Protein AF-A0A924NL62-F1 (afdb_monomer_lite)

pLDDT: mean 79.55, std 14.17, range [36.19, 94.94]

Secondary structure (DSSP, 8-s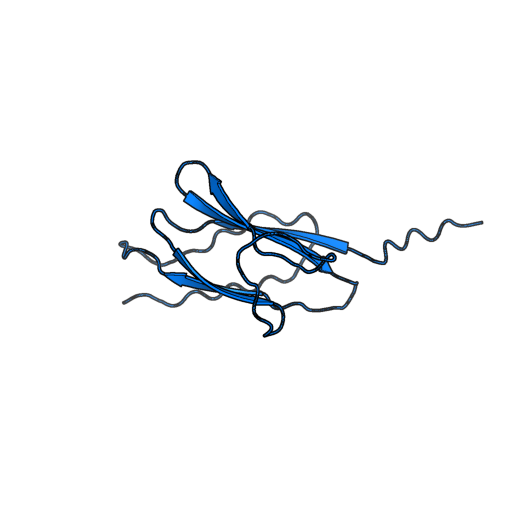tate):
---------EEEEEEEEPPTT-EEEEEEETTEE--BS---TT---EEEEEETTEEEEEEEEEE-TT----EEEEEE----SS------PPPSS------------

Structure (mmCIF, N/CA/C/O backbone):
data_AF-A0A924NL62-F1
#
_entry.id   AF-A0A924NL62-F1
#
loop_
_atom_site.group_PDB
_atom_site.id
_atom_site.type_symbol
_atom_site.label_atom_id
_atom_site.label_alt_id
_atom_site.label_comp_id
_atom_site.label_asym_id
_atom_site.label_entity_id
_atom_site.label_seq_id
_atom_site.pdbx_PDB_ins_code
_atom_site.Cartn_x
_atom_site.Cartn_y
_atom_site.Cartn_z
_atom_site.occupancy
_atom_site.B_iso_or_equiv
_atom_site.auth_seq_id
_atom_site.auth_comp_id
_atom_site.auth_asym_id
_atom_site.auth_atom_id
_atom_site.pdbx_PDB_model_num
ATOM 1 N N . ALA A 1 1 ? 27.761 9.477 -31.867 1.00 36.19 1 ALA A N 1
ATOM 2 C CA . ALA A 1 1 ? 27.544 8.491 -30.792 1.00 36.19 1 ALA A CA 1
ATOM 3 C C . ALA A 1 1 ? 26.192 8.792 -30.161 1.00 36.19 1 ALA A C 1
ATOM 5 O O . ALA A 1 1 ? 26.049 9.844 -29.555 1.00 36.19 1 ALA A O 1
ATOM 6 N N . GLY A 1 2 ? 25.178 7.964 -30.424 1.00 38.62 2 GLY A N 1
ATOM 7 C CA . GLY A 1 2 ? 23.854 8.131 -29.823 1.00 38.62 2 GLY A CA 1
ATOM 8 C C . GLY A 1 2 ? 23.904 7.676 -28.371 1.00 38.62 2 GLY A C 1
ATOM 9 O O . GLY A 1 2 ? 24.355 6.565 -28.098 1.00 38.62 2 GLY A O 1
ATOM 10 N N . ALA A 1 3 ? 23.502 8.538 -27.443 1.00 44.72 3 ALA A N 1
ATOM 11 C CA . ALA A 1 3 ? 23.292 8.129 -26.066 1.00 44.72 3 ALA A CA 1
ATOM 12 C C . ALA A 1 3 ? 22.119 7.139 -26.047 1.00 44.72 3 ALA A C 1
ATOM 14 O O . ALA A 1 3 ? 20.993 7.502 -26.385 1.00 44.72 3 ALA A O 1
ATOM 15 N N . ASN A 1 4 ? 22.386 5.880 -25.697 1.00 45.66 4 ASN A N 1
ATOM 16 C CA . ASN A 1 4 ? 21.329 4.936 -25.358 1.00 45.66 4 ASN A CA 1
ATOM 17 C C . ASN A 1 4 ? 20.637 5.460 -24.095 1.00 45.66 4 ASN A C 1
ATOM 19 O O . ASN A 1 4 ? 21.142 5.281 -22.990 1.00 45.66 4 ASN A O 1
ATOM 23 N N . ASN A 1 5 ? 19.485 6.106 -24.270 1.00 48.88 5 ASN A N 1
ATOM 24 C CA . ASN A 1 5 ? 18.593 6.576 -23.205 1.00 48.88 5 ASN A CA 1
ATOM 25 C C . ASN A 1 5 ? 17.832 5.426 -22.511 1.00 48.88 5 ASN A C 1
ATOM 27 O O . ASN A 1 5 ? 16.764 5.641 -21.941 1.00 48.88 5 ASN A O 1
ATOM 31 N N . ASP A 1 6 ? 18.362 4.202 -22.551 1.00 48.19 6 ASP A N 1
ATOM 32 C CA . ASP A 1 6 ? 17.765 3.049 -21.885 1.00 48.19 6 ASP A CA 1
ATOM 33 C C . ASP A 1 6 ? 17.965 3.185 -20.375 1.00 48.19 6 ASP A C 1
ATOM 35 O O . ASP A 1 6 ? 18.945 2.710 -19.794 1.00 48.19 6 ASP A O 1
ATOM 39 N N . SER A 1 7 ? 17.006 3.828 -19.710 1.00 51.69 7 SER A N 1
ATOM 40 C CA . SER A 1 7 ? 16.806 3.629 -18.281 1.00 51.69 7 SER A CA 1
ATOM 41 C C . SER A 1 7 ? 16.349 2.181 -18.084 1.00 51.69 7 SER A C 1
ATOM 43 O O . SER A 1 7 ? 15.165 1.861 -18.159 1.00 51.69 7 SER A O 1
ATOM 45 N N . ARG A 1 8 ? 17.310 1.268 -17.894 1.00 54.78 8 ARG A N 1
ATOM 46 C CA . ARG A 1 8 ? 17.054 -0.173 -17.692 1.00 54.78 8 ARG A CA 1
ATOM 47 C C . ARG A 1 8 ? 16.412 -0.488 -16.336 1.00 54.78 8 ARG A C 1
ATOM 49 O O . ARG A 1 8 ? 16.117 -1.643 -16.049 1.00 54.78 8 ARG A O 1
ATOM 56 N N . THR A 1 9 ? 16.195 0.529 -15.509 1.00 58.38 9 THR A N 1
ATOM 57 C CA . THR A 1 9 ? 15.642 0.425 -14.161 1.00 58.38 9 THR A CA 1
ATOM 58 C C . THR A 1 9 ? 14.560 1.488 -13.999 1.00 58.38 9 THR A C 1
ATOM 60 O O . THR A 1 9 ? 14.876 2.664 -13.814 1.00 58.38 9 THR A O 1
ATOM 63 N N . ASN A 1 10 ? 13.280 1.108 -14.066 1.00 72.88 10 ASN A N 1
ATOM 64 C CA . ASN A 1 10 ? 12.231 1.994 -13.569 1.00 72.88 10 ASN A CA 1
ATOM 65 C C . ASN A 1 10 ? 12.169 1.821 -12.054 1.00 72.88 10 ASN A C 1
ATOM 67 O O . ASN A 1 10 ? 12.193 0.699 -11.564 1.00 72.88 10 ASN A O 1
ATOM 71 N N . ARG A 1 11 ? 12.088 2.916 -11.304 1.00 80.62 11 ARG A N 1
ATOM 72 C CA . ARG A 1 11 ? 11.859 2.858 -9.860 1.00 80.62 11 ARG A CA 1
ATOM 73 C C . ARG A 1 11 ? 10.420 3.244 -9.583 1.00 80.62 11 ARG A C 1
ATOM 75 O O . ARG A 1 11 ? 9.960 4.273 -10.075 1.00 80.62 11 ARG A O 1
ATOM 82 N N . VAL A 1 12 ? 9.719 2.421 -8.815 1.00 82.94 12 VAL A N 1
ATOM 83 C CA . VAL A 1 12 ? 8.344 2.681 -8.392 1.00 82.94 12 VAL A CA 1
ATOM 84 C C . VAL A 1 12 ? 8.365 3.060 -6.921 1.00 82.94 12 VAL A C 1
ATOM 86 O O . VAL A 1 12 ? 8.929 2.344 -6.092 1.00 82.94 12 VAL A O 1
ATO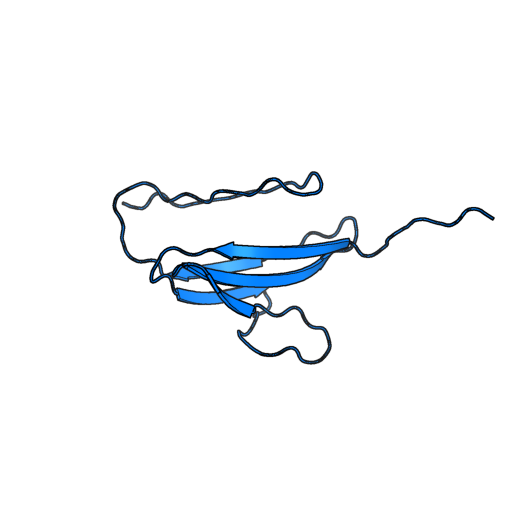M 89 N N . LEU A 1 13 ? 7.761 4.204 -6.616 1.00 86.25 13 LEU A N 1
ATOM 90 C CA . LEU A 1 13 ? 7.331 4.551 -5.271 1.00 86.25 13 LEU A CA 1
ATOM 91 C C . LEU A 1 13 ? 5.832 4.282 -5.199 1.00 86.25 13 LEU A C 1
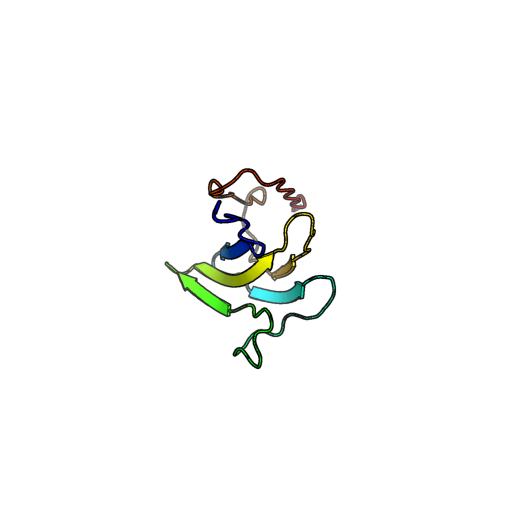ATOM 93 O O . LEU A 1 13 ? 5.080 4.775 -6.037 1.00 86.25 13 LEU A O 1
ATOM 97 N N . MET A 1 14 ? 5.422 3.512 -4.202 1.00 87.81 14 MET A N 1
ATOM 98 C CA . MET A 1 14 ? 4.024 3.281 -3.891 1.00 87.81 14 MET A CA 1
ATOM 99 C C . MET A 1 14 ? 3.776 3.629 -2.432 1.00 87.81 14 MET A C 1
ATOM 101 O O . MET A 1 14 ? 4.531 3.205 -1.558 1.00 87.81 14 MET A O 1
ATOM 105 N N . THR A 1 15 ? 2.691 4.354 -2.200 1.00 91.44 15 THR A N 1
ATOM 106 C CA . THR A 1 15 ? 2.186 4.696 -0.874 1.00 91.44 15 THR A CA 1
ATOM 107 C C . THR A 1 15 ? 0.762 4.181 -0.784 1.00 91.44 15 THR A C 1
ATOM 109 O O . THR A 1 15 ? -0.080 4.530 -1.612 1.00 91.44 15 THR A O 1
ATOM 112 N N . VAL A 1 16 ? 0.493 3.332 0.204 1.00 90.88 16 VAL A N 1
ATOM 113 C CA . VAL A 1 16 ? -0.854 2.825 0.483 1.00 90.88 16 VAL A CA 1
ATOM 114 C C . VAL A 1 16 ? -1.359 3.494 1.749 1.00 90.88 16 VAL A C 1
ATOM 116 O O . VAL A 1 16 ? -0.735 3.351 2.796 1.00 90.88 16 VAL A O 1
ATOM 119 N N . TYR A 1 17 ? -2.480 4.206 1.655 1.00 93.19 17 TYR A N 1
ATOM 120 C CA . TYR A 1 17 ? -3.169 4.788 2.807 1.00 93.19 17 TYR A CA 1
ATOM 121 C C . TYR A 1 17 ? -4.237 3.821 3.311 1.00 93.19 17 TYR A C 1
ATOM 123 O O . TYR A 1 17 ? -5.058 3.345 2.527 1.00 93.19 17 TYR A O 1
ATOM 131 N N . GLY A 1 18 ? -4.237 3.555 4.615 1.00 91.69 18 GLY A N 1
ATOM 132 C CA . GLY A 1 18 ? -5.313 2.836 5.293 1.00 91.69 18 GLY A CA 1
ATOM 133 C C . GLY A 1 18 ? -6.356 3.782 5.884 1.00 91.69 18 GLY A C 1
ATOM 134 O O . GLY A 1 18 ? -6.135 4.990 6.027 1.00 91.69 18 GLY A O 1
ATOM 135 N N . THR A 1 19 ? -7.501 3.228 6.276 1.00 91.88 19 THR A N 1
ATOM 136 C CA . THR A 1 19 ? -8.497 3.966 7.069 1.00 91.88 19 THR A CA 1
ATOM 137 C C . THR A 1 19 ? -7.979 4.297 8.479 1.00 91.88 19 THR A C 1
ATOM 139 O O . THR A 1 19 ? -7.008 3.719 8.974 1.00 91.88 19 THR A O 1
ATOM 142 N N . ARG A 1 20 ? -8.611 5.260 9.170 1.00 91.81 20 ARG A N 1
ATOM 143 C CA . ARG A 1 20 ? -8.239 5.586 10.561 1.00 91.81 20 ARG A CA 1
ATOM 144 C C . ARG A 1 20 ? -8.416 4.356 11.447 1.00 91.81 20 ARG A C 1
ATOM 146 O O . ARG A 1 20 ? -9.520 3.838 11.537 1.00 91.81 20 ARG A O 1
ATOM 153 N N . GLY A 1 21 ? -7.350 3.952 12.134 1.00 90.81 21 GLY A N 1
ATOM 154 C CA . GLY A 1 21 ? -7.340 2.754 12.977 1.00 90.81 21 GLY A CA 1
ATOM 155 C C . GLY A 1 21 ? -6.998 1.462 12.232 1.00 90.81 21 GLY A C 1
ATOM 156 O O . GLY A 1 21 ? -6.968 0.415 12.872 1.00 90.81 21 GLY A O 1
ATOM 157 N N . ALA A 1 22 ? -6.717 1.522 10.925 1.00 91.88 22 ALA A N 1
ATOM 158 C CA . ALA A 1 22 ? -6.228 0.369 10.188 1.00 91.88 22 ALA A CA 1
ATOM 159 C C . ALA A 1 22 ? -4.845 -0.075 10.691 1.00 91.88 22 ALA A C 1
ATOM 161 O O . ALA A 1 22 ? -3.971 0.746 10.981 1.00 91.88 22 ALA A O 1
ATOM 162 N N . GLY A 1 23 ? -4.647 -1.387 10.760 1.00 91.50 23 GLY A N 1
ATOM 163 C CA . GLY A 1 23 ? -3.377 -2.032 11.071 1.00 91.50 23 GLY A CA 1
ATOM 164 C C . GLY A 1 23 ? -2.913 -2.919 9.922 1.00 91.50 23 GLY A C 1
ATOM 165 O O . GLY A 1 23 ? -3.726 -3.452 9.172 1.00 91.50 23 GLY A O 1
ATOM 166 N N . LEU A 1 24 ? -1.598 -3.097 9.799 1.00 90.69 24 LEU A N 1
ATOM 167 C CA . LEU A 1 24 ? -0.997 -4.066 8.883 1.00 90.69 24 LEU A CA 1
ATOM 168 C C . LEU A 1 24 ? -0.689 -5.353 9.647 1.00 90.69 24 LEU A C 1
ATOM 170 O O . LEU A 1 24 ? 0.125 -5.330 10.569 1.00 90.69 24 LEU A O 1
ATOM 174 N N . GLU A 1 25 ? -1.298 -6.466 9.244 1.00 91.00 25 GLU A N 1
ATOM 175 C CA . GLU A 1 25 ? -0.998 -7.786 9.811 1.00 91.00 25 GLU A CA 1
ATOM 176 C C . GLU A 1 25 ? 0.235 -8.408 9.162 1.00 91.00 25 GLU A C 1
ATOM 178 O O . GLU A 1 25 ? 1.104 -8.955 9.839 1.00 91.00 25 GLU A O 1
ATOM 183 N N . SER A 1 26 ? 0.312 -8.346 7.832 1.00 90.12 26 SER A N 1
ATOM 184 C CA . SER A 1 26 ? 1.426 -8.906 7.072 1.00 90.12 26 SER A CA 1
ATOM 185 C C . SER A 1 26 ? 1.559 -8.261 5.699 1.00 90.12 26 SER A C 1
ATOM 187 O O . SER A 1 26 ? 0.605 -7.714 5.144 1.00 90.12 26 SER A O 1
ATOM 189 N N . ALA A 1 27 ? 2.764 -8.348 5.145 1.00 90.69 27 ALA A N 1
ATOM 190 C CA . ALA A 1 27 ? 3.073 -7.901 3.800 1.00 90.69 27 ALA A CA 1
ATOM 191 C C . ALA A 1 27 ? 3.995 -8.907 3.111 1.00 90.69 27 ALA A C 1
ATOM 193 O O . ALA A 1 27 ? 4.917 -9.438 3.738 1.00 90.69 27 ALA A O 1
ATOM 194 N N . THR A 1 28 ? 3.783 -9.135 1.816 1.00 91.19 28 THR A N 1
ATOM 195 C CA . THR A 1 28 ? 4.682 -9.947 0.988 1.00 91.19 28 THR A CA 1
ATOM 196 C C . THR A 1 28 ? 4.937 -9.297 -0.359 1.00 91.19 28 THR A C 1
ATOM 198 O O . THR A 1 28 ? 4.003 -8.781 -0.969 1.00 91.19 28 THR A O 1
ATOM 201 N N . LEU A 1 29 ? 6.166 -9.401 -0.854 1.00 90.00 29 LEU A N 1
ATOM 202 C CA . LEU A 1 2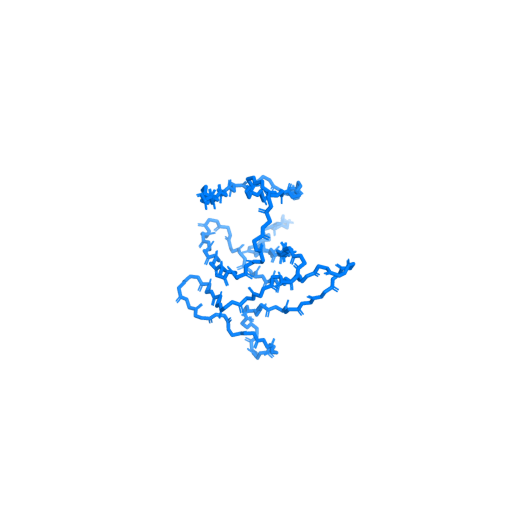9 ? 6.549 -9.049 -2.216 1.00 90.00 29 LEU A CA 1
ATOM 203 C C . LEU A 1 29 ? 6.994 -10.315 -2.939 1.00 90.00 29 LEU A C 1
ATOM 205 O O . LEU A 1 29 ? 7.937 -10.974 -2.507 1.00 90.00 29 LEU A O 1
ATOM 209 N N . ASP A 1 30 ? 6.282 -10.670 -4.005 1.00 90.62 30 ASP A N 1
ATOM 210 C CA . ASP A 1 30 ? 6.487 -11.908 -4.771 1.00 90.62 30 ASP A CA 1
ATOM 211 C C . ASP A 1 30 ? 6.492 -13.157 -3.869 1.00 90.62 30 ASP A C 1
ATOM 213 O O . ASP A 1 30 ? 7.328 -14.054 -3.985 1.00 90.62 30 ASP A O 1
ATOM 217 N N . GLY A 1 31 ? 5.578 -13.176 -2.894 1.00 90.69 31 GLY A N 1
ATOM 218 C CA . GLY A 1 31 ? 5.448 -14.247 -1.904 1.00 90.69 31 GLY A CA 1
ATOM 219 C C . GLY A 1 31 ? 6.512 -14.249 -0.801 1.00 90.69 31 GLY A C 1
ATOM 220 O O . GLY A 1 31 ? 6.402 -15.044 0.129 1.00 90.69 31 GLY A O 1
ATOM 221 N N . GLN A 1 32 ? 7.514 -13.365 -0.851 1.00 90.06 32 GLN A N 1
ATOM 222 C CA . GLN A 1 32 ? 8.502 -13.223 0.219 1.00 90.06 32 GLN A CA 1
ATOM 223 C C . GLN A 1 32 ? 8.021 -12.222 1.270 1.00 90.06 32 GLN A C 1
ATOM 225 O O . GLN A 1 32 ? 7.593 -11.127 0.898 1.00 90.06 32 GLN A O 1
ATOM 230 N N . PRO A 1 33 ? 8.100 -12.545 2.574 1.00 88.19 33 PRO A N 1
ATOM 231 C CA . PRO A 1 33 ? 7.739 -11.608 3.628 1.00 88.19 33 PRO A CA 1
ATOM 232 C C . PRO A 1 33 ? 8.496 -10.285 3.498 1.00 88.19 33 PRO A C 1
ATOM 234 O O . PRO A 1 33 ? 9.721 -10.265 3.379 1.00 88.19 33 PRO A O 1
ATOM 237 N N . LEU A 1 34 ? 7.758 -9.179 3.566 1.00 86.44 34 LEU A N 1
ATOM 238 C CA . LEU A 1 34 ? 8.307 -7.841 3.737 1.00 86.44 34 LEU A CA 1
ATOM 239 C C . LEU A 1 34 ? 8.210 -7.476 5.220 1.00 86.44 34 LEU A C 1
ATOM 241 O O . LEU A 1 34 ? 7.159 -7.001 5.659 1.00 86.44 34 LEU A O 1
ATOM 245 N N . PRO A 1 35 ? 9.264 -7.710 6.021 1.00 70.31 35 PRO A N 1
ATOM 246 C CA . PRO A 1 35 ? 9.229 -7.322 7.417 1.00 70.31 35 PRO A CA 1
ATOM 247 C C . PRO A 1 35 ? 9.107 -5.791 7.528 1.00 70.31 35 PRO A C 1
ATOM 249 O O . PRO A 1 35 ? 9.810 -5.067 6.814 1.00 70.31 35 PRO A O 1
ATOM 252 N N . PRO A 1 36 ? 8.254 -5.274 8.428 1.00 64.38 36 PRO A N 1
ATOM 253 C CA . PRO A 1 36 ? 8.254 -3.854 8.755 1.00 64.38 36 PRO A CA 1
ATOM 254 C C . PRO A 1 36 ? 9.596 -3.499 9.413 1.00 64.38 36 PRO A C 1
ATOM 256 O O . PRO A 1 36 ? 10.020 -4.177 10.349 1.00 64.38 36 PRO A O 1
ATOM 259 N N . GLY A 1 37 ? 10.303 -2.462 8.947 1.00 63.50 37 GLY A N 1
ATOM 260 C CA . GLY A 1 37 ? 11.570 -2.084 9.589 1.00 63.50 37 GLY A CA 1
ATOM 261 C C . GLY A 1 37 ? 12.573 -1.304 8.742 1.00 63.50 37 GLY A C 1
ATOM 262 O O . GLY A 1 37 ? 12.207 -0.604 7.810 1.00 63.50 37 GLY A O 1
ATOM 263 N N . VAL A 1 38 ? 13.853 -1.370 9.130 1.00 50.66 38 VAL A N 1
ATOM 264 C CA . VAL A 1 38 ? 14.972 -0.591 8.562 1.00 50.66 38 VAL A CA 1
ATOM 265 C C . VAL A 1 38 ? 15.688 -1.374 7.459 1.00 50.66 38 VAL A C 1
ATOM 267 O O . VAL A 1 38 ? 15.988 -2.557 7.611 1.00 50.66 38 VAL A O 1
ATOM 270 N N . VAL A 1 39 ? 16.023 -0.677 6.370 1.00 53.06 39 VAL A N 1
ATOM 271 C CA . VAL A 1 39 ? 16.781 -1.184 5.216 1.00 53.06 39 VAL A CA 1
ATOM 272 C C . VAL A 1 39 ? 18.116 -1.802 5.644 1.00 53.06 39 VAL A C 1
ATOM 274 O O . VAL A 1 39 ? 18.972 -1.123 6.210 1.00 53.06 39 VAL A O 1
ATOM 277 N N . ARG A 1 40 ? 18.346 -3.068 5.280 1.00 51.09 40 ARG A N 1
ATOM 278 C CA . ARG A 1 40 ? 19.695 -3.644 5.168 1.00 51.09 40 ARG A CA 1
ATOM 279 C C . ARG A 1 40 ? 19.920 -4.108 3.732 1.00 51.09 40 ARG A C 1
ATOM 281 O O . ARG A 1 40 ? 19.155 -4.906 3.208 1.00 51.09 40 ARG A O 1
ATOM 288 N N . GLY A 1 41 ? 20.977 -3.602 3.097 1.00 54.59 41 GLY A N 1
ATOM 289 C CA . GLY A 1 41 ? 21.488 -4.153 1.835 1.00 54.59 41 GLY A CA 1
ATOM 290 C C . GLY A 1 41 ? 20.631 -3.923 0.583 1.00 54.59 41 GLY A C 1
ATOM 291 O O . GLY A 1 41 ? 20.685 -4.746 -0.321 1.00 54.59 41 GLY A O 1
ATOM 292 N N . GLY A 1 42 ? 19.845 -2.841 0.510 1.00 59.75 42 GLY A N 1
ATOM 293 C CA . GLY A 1 42 ? 19.104 -2.479 -0.711 1.00 59.75 42 GLY A CA 1
ATOM 294 C C . GLY A 1 42 ? 17.860 -3.327 -1.003 1.00 59.75 42 GLY A C 1
ATOM 295 O O . GLY A 1 42 ? 17.276 -3.191 -2.073 1.00 59.75 4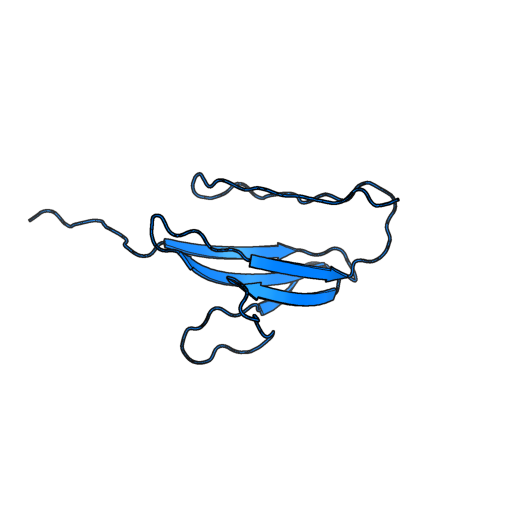2 GLY A O 1
ATOM 296 N N . GLN A 1 43 ? 17.439 -4.178 -0.065 1.00 67.25 43 GLN A N 1
ATOM 297 C CA . GLN A 1 43 ? 16.188 -4.923 -0.184 1.00 67.25 43 GLN A CA 1
ATOM 298 C C . GLN A 1 43 ? 14.973 -3.979 -0.112 1.00 67.25 43 GLN A C 1
ATOM 300 O O . GLN A 1 43 ? 15.032 -2.980 0.616 1.00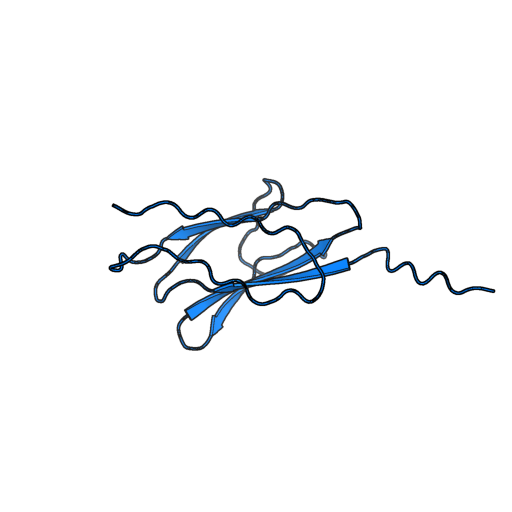 67.25 43 GLN A O 1
ATOM 305 N N . PRO A 1 44 ? 13.874 -4.274 -0.833 1.00 71.19 44 PRO A N 1
ATOM 306 C CA . PRO A 1 44 ? 12.617 -3.552 -0.681 1.00 71.19 44 PRO A CA 1
ATOM 307 C C . PRO A 1 44 ? 12.132 -3.648 0.764 1.00 71.19 44 PRO A C 1
ATOM 309 O O . PRO A 1 44 ? 12.145 -4.718 1.369 1.00 71.19 44 PRO A O 1
ATOM 312 N N . VAL A 1 45 ? 11.711 -2.518 1.321 1.00 79.62 45 VAL A N 1
ATOM 313 C CA . VAL A 1 45 ? 11.224 -2.427 2.696 1.00 79.62 45 VAL A CA 1
ATOM 314 C C . VAL A 1 45 ? 9.933 -1.639 2.703 1.00 79.62 45 VAL A C 1
ATOM 316 O O . VAL A 1 45 ? 9.847 -0.581 2.076 1.00 79.62 45 VAL A O 1
ATOM 319 N N . LEU A 1 46 ? 8.957 -2.154 3.443 1.00 86.44 46 LEU A N 1
ATOM 320 C CA . LEU A 1 46 ? 7.707 -1.468 3.698 1.00 86.44 46 LEU A CA 1
ATOM 321 C C . LEU A 1 46 ? 7.873 -0.572 4.930 1.00 86.44 46 LEU A C 1
ATOM 323 O O . LEU A 1 46 ? 8.122 -1.053 6.039 1.00 86.44 46 LEU A O 1
ATOM 327 N N . ARG A 1 47 ? 7.782 0.740 4.726 1.00 89.50 47 ARG A N 1
ATOM 328 C CA . ARG A 1 47 ? 7.986 1.748 5.768 1.00 89.50 47 ARG A CA 1
ATOM 329 C C . ARG A 1 47 ? 6.628 2.233 6.275 1.00 89.50 47 ARG A C 1
ATOM 331 O O . ARG A 1 47 ? 5.907 2.857 5.501 1.00 89.50 47 ARG A O 1
ATOM 338 N N . PRO A 1 48 ? 6.256 1.951 7.534 1.00 90.75 48 PRO A N 1
ATOM 339 C CA . PRO A 1 48 ? 5.026 2.480 8.103 1.00 90.75 48 PRO A CA 1
ATOM 340 C C . PRO A 1 48 ? 5.168 3.978 8.400 1.00 90.75 48 PRO A C 1
ATOM 342 O O . PRO A 1 48 ? 6.242 4.452 8.776 1.00 90.75 48 PRO A O 1
ATOM 345 N N . GLY A 1 49 ? 4.065 4.705 8.277 1.00 91.44 49 GLY A N 1
ATOM 346 C CA . GLY A 1 49 ? 3.976 6.128 8.568 1.00 91.44 49 GLY A CA 1
ATOM 347 C C . GLY A 1 49 ? 2.564 6.549 8.959 1.00 91.44 49 GLY A C 1
ATOM 348 O O . GLY A 1 49 ? 1.650 5.734 9.098 1.00 91.44 49 GLY A O 1
ATOM 349 N N . THR A 1 50 ? 2.380 7.848 9.162 1.00 94.94 50 THR A N 1
ATOM 350 C CA . THR A 1 50 ? 1.068 8.441 9.426 1.00 94.94 50 THR A CA 1
ATOM 351 C C . THR A 1 50 ? 1.010 9.829 8.814 1.00 94.94 50 THR A C 1
ATOM 353 O O . THR A 1 50 ? 1.930 10.623 8.998 1.00 94.94 50 THR A O 1
ATOM 356 N N . GLU A 1 51 ? -0.091 10.143 8.140 1.00 94.44 51 GLU A N 1
ATOM 357 C CA . GLU A 1 51 ? -0.344 11.457 7.553 1.00 94.44 51 GLU A CA 1
ATOM 358 C C . GLU A 1 51 ? -1.797 11.863 7.805 1.00 94.44 51 GLU A C 1
ATOM 360 O O . GLU A 1 51 ? -2.716 11.081 7.579 1.00 94.44 51 GLU A O 1
ATOM 365 N N . ALA A 1 52 ? -2.018 13.068 8.339 1.00 94.44 52 ALA A N 1
ATOM 366 C CA . ALA A 1 52 ? -3.353 13.575 8.697 1.00 94.44 52 ALA A CA 1
ATOM 367 C C . ALA A 1 52 ? -4.215 12.594 9.541 1.00 94.44 52 ALA A C 1
ATOM 369 O O . ALA A 1 52 ? -5.451 12.602 9.488 1.00 94.44 52 ALA A O 1
ATOM 370 N N . GLY A 1 53 ? -3.559 11.743 10.341 1.00 92.25 53 GLY A N 1
ATOM 371 C CA . GLY A 1 53 ? -4.193 10.719 11.177 1.00 92.25 53 GLY A CA 1
ATOM 372 C C . GLY A 1 53 ? -4.574 9.424 10.450 1.00 92.25 53 GLY A C 1
ATOM 373 O O . GLY A 1 53 ? -5.220 8.574 11.060 1.00 92.25 53 GLY A O 1
ATOM 374 N N . LEU A 1 54 ? -4.203 9.265 9.178 1.00 93.50 54 LEU A N 1
ATOM 375 C CA . LEU A 1 54 ? -4.320 8.016 8.428 1.00 93.50 54 LEU A CA 1
ATOM 376 C C . LEU A 1 54 ? -2.992 7.249 8.497 1.00 93.50 54 LEU A C 1
ATOM 378 O O . LEU A 1 54 ? -1.943 7.860 8.266 1.00 93.50 54 LEU A O 1
ATOM 382 N N . PRO A 1 55 ? -3.001 5.941 8.803 1.00 94.50 55 PRO A N 1
ATOM 383 C CA . PRO A 1 55 ? -1.815 5.113 8.640 1.00 94.50 55 PRO A CA 1
ATOM 384 C C . PRO A 1 55 ? -1.464 5.002 7.152 1.00 94.50 55 PRO A C 1
ATOM 386 O O . PRO A 1 55 ? -2.350 4.947 6.296 1.00 94.50 55 PRO A O 1
ATOM 389 N N . LEU A 1 56 ? -0.169 4.956 6.848 1.00 93.69 56 LEU A N 1
ATOM 390 C CA . LEU A 1 56 ? 0.323 4.708 5.496 1.00 93.69 56 LEU A CA 1
ATOM 391 C C . LEU A 1 56 ? 1.490 3.727 5.493 1.00 93.69 56 LEU A C 1
ATOM 393 O O . LEU A 1 56 ? 2.187 3.571 6.500 1.00 93.69 56 LEU A O 1
ATOM 397 N N . TRP A 1 57 ? 1.714 3.093 4.345 1.00 92.75 57 TRP A N 1
ATOM 398 C CA . TRP A 1 57 ? 2.840 2.195 4.110 1.00 92.75 57 TRP A CA 1
ATOM 399 C C . TRP A 1 57 ? 3.518 2.514 2.782 1.00 92.75 57 TRP A C 1
ATOM 401 O O . TRP A 1 57 ? 2.917 2.372 1.715 1.00 92.75 57 TRP A O 1
ATOM 411 N N . ASP A 1 58 ? 4.785 2.913 2.865 1.00 91.75 58 ASP A N 1
ATOM 412 C CA . ASP A 1 58 ? 5.609 3.275 1.717 1.00 91.75 58 ASP A CA 1
ATOM 413 C C . ASP A 1 58 ? 6.500 2.118 1.284 1.00 91.75 58 ASP A C 1
ATOM 415 O O . ASP A 1 58 ? 7.283 1.582 2.074 1.00 91.75 58 ASP A O 1
ATOM 419 N N . LEU A 1 59 ? 6.472 1.808 -0.007 1.00 88.50 59 LEU A N 1
ATOM 420 C CA . LEU A 1 59 ? 7.381 0.872 -0.648 1.00 88.50 59 LEU A CA 1
ATOM 421 C C . LEU A 1 59 ? 8.093 1.562 -1.805 1.00 88.50 59 LEU A C 1
ATOM 423 O O . LEU A 1 59 ? 7.478 2.203 -2.654 1.00 88.50 59 LEU A O 1
ATOM 427 N N . THR A 1 60 ? 9.408 1.392 -1.868 1.00 86.62 60 THR A N 1
ATOM 428 C CA . THR A 1 60 ? 10.183 1.769 -3.048 1.00 86.62 60 THR A CA 1
ATOM 429 C C . THR A 1 60 ? 10.860 0.532 -3.603 1.00 86.62 60 THR A C 1
ATOM 431 O O . THR A 1 60 ? 11.595 -0.137 -2.877 1.00 86.62 60 THR A O 1
ATOM 434 N N . LEU A 1 61 ? 10.626 0.237 -4.879 1.00 84.38 61 LEU A N 1
ATOM 435 C CA . LEU A 1 61 ? 11.164 -0.948 -5.538 1.00 84.38 61 LEU A CA 1
ATOM 436 C C . LEU A 1 61 ? 11.685 -0.620 -6.935 1.00 84.38 61 LEU A C 1
ATOM 438 O O . LEU A 1 61 ? 11.147 0.244 -7.631 1.00 84.38 61 LEU A O 1
ATOM 442 N N . ASP A 1 62 ? 12.726 -1.336 -7.341 1.00 83.94 62 ASP A N 1
ATOM 443 C CA . ASP A 1 62 ? 13.189 -1.328 -8.721 1.00 83.94 62 ASP A CA 1
ATOM 444 C C . ASP A 1 62 ? 12.348 -2.324 -9.531 1.00 83.94 62 ASP A C 1
ATOM 446 O O . ASP A 1 62 ? 12.209 -3.499 -9.177 1.00 83.94 62 ASP A O 1
ATOM 450 N N . LEU A 1 63 ? 11.758 -1.826 -10.613 1.00 81.38 63 LEU A N 1
ATOM 451 C CA . LEU A 1 63 ? 10.891 -2.533 -11.541 1.00 81.38 63 LEU A CA 1
ATOM 452 C C . LEU A 1 63 ? 11.536 -2.505 -12.930 1.00 81.38 63 LEU A C 1
ATOM 454 O O . LEU A 1 63 ? 11.470 -1.512 -13.660 1.00 81.38 63 LEU A O 1
ATOM 458 N N . ALA A 1 64 ? 12.208 -3.591 -13.296 1.00 82.00 64 ALA A N 1
ATOM 459 C CA . ALA A 1 64 ? 12.780 -3.709 -14.631 1.00 82.00 64 ALA A CA 1
ATOM 460 C C . ALA A 1 64 ? 11.666 -3.765 -15.702 1.00 82.00 64 ALA A C 1
ATOM 462 O O . ALA A 1 64 ? 10.570 -4.262 -15.425 1.00 82.00 64 ALA A O 1
ATOM 463 N N . PRO A 1 65 ? 11.911 -3.265 -16.929 1.00 80.38 65 PRO A N 1
ATOM 464 C CA . PRO A 1 65 ? 10.948 -3.371 -18.023 1.00 80.38 65 PRO A CA 1
ATOM 465 C C . PRO A 1 65 ? 10.510 -4.822 -18.271 1.00 80.38 65 PRO A C 1
ATOM 467 O O . PRO A 1 65 ? 11.348 -5.719 -18.338 1.00 80.38 65 PRO A O 1
ATOM 470 N N . GLY A 1 66 ? 9.202 -5.045 -18.419 1.00 82.25 66 GLY A N 1
ATOM 471 C CA . GLY A 1 66 ? 8.628 -6.373 -18.672 1.00 82.25 66 GLY A CA 1
ATOM 472 C C . GLY A 1 66 ? 8.566 -7.303 -17.455 1.00 82.25 66 GLY A C 1
ATOM 473 O O . GLY A 1 66 ? 8.146 -8.446 -17.606 1.00 82.25 66 GLY A O 1
ATOM 474 N N . VAL A 1 67 ? 8.964 -6.839 -16.266 1.00 83.88 67 VAL A N 1
ATOM 475 C CA . VAL A 1 67 ? 8.844 -7.606 -15.020 1.00 83.88 67 VAL A CA 1
ATOM 476 C C . VAL A 1 67 ? 7.547 -7.240 -14.309 1.00 83.88 67 VAL A C 1
ATOM 478 O O . VAL A 1 67 ? 7.276 -6.067 -14.063 1.00 83.88 67 VAL A O 1
ATOM 481 N N . GLU A 1 68 ? 6.772 -8.256 -13.943 1.00 86.19 68 GLU A N 1
ATOM 482 C CA . GLU A 1 68 ? 5.637 -8.133 -13.031 1.00 86.19 68 GLU A CA 1
ATOM 483 C C . GLU A 1 68 ? 6.109 -8.342 -11.588 1.00 86.19 68 GLU A C 1
ATOM 485 O O . GLU A 1 68 ? 6.966 -9.189 -11.324 1.00 86.19 68 GLU A O 1
ATOM 490 N N . ARG A 1 69 ? 5.575 -7.552 -10.654 1.00 85.81 69 ARG A N 1
ATOM 491 C CA . ARG A 1 69 ? 5.840 -7.667 -9.215 1.00 85.81 69 ARG A CA 1
ATOM 492 C C . ARG A 1 69 ? 4.514 -7.666 -8.477 1.00 85.81 69 ARG A C 1
ATOM 494 O O . ARG A 1 69 ? 3.646 -6.856 -8.796 1.00 85.81 69 ARG A O 1
ATOM 501 N N . VAL A 1 70 ? 4.381 -8.526 -7.473 1.00 87.88 70 VAL A N 1
ATOM 502 C CA . VAL A 1 70 ? 3.129 -8.685 -6.723 1.00 87.88 70 VAL A CA 1
ATOM 503 C C . VAL A 1 70 ? 3.350 -8.272 -5.276 1.00 87.88 70 VAL A C 1
ATOM 505 O O . VAL A 1 70 ? 4.011 -8.982 -4.518 1.00 87.88 70 VAL A O 1
ATOM 508 N N . LEU A 1 71 ? 2.787 -7.127 -4.883 1.00 87.00 71 LEU A N 1
ATOM 509 C CA . LEU A 1 71 ? 2.681 -6.739 -3.479 1.00 87.00 71 LEU A CA 1
ATOM 510 C C . LEU A 1 71 ? 1.331 -7.193 -2.925 1.00 87.00 71 LEU A C 1
ATOM 512 O O . LEU A 1 71 ? 0.288 -6.825 -3.459 1.00 87.00 71 LEU A O 1
ATOM 516 N N . VAL A 1 72 ? 1.360 -7.920 -1.813 1.00 89.44 72 VAL A N 1
ATOM 517 C CA . VAL A 1 72 ? 0.168 -8.262 -1.031 1.00 89.44 72 VAL A CA 1
ATOM 518 C C . VAL A 1 72 ? 0.293 -7.618 0.341 1.00 89.44 72 VAL A C 1
ATOM 520 O O . VAL A 1 72 ? 1.303 -7.812 1.019 1.00 89.44 72 VAL A O 1
ATOM 523 N N . LEU A 1 73 ? -0.728 -6.859 0.742 1.00 88.19 73 LEU A N 1
ATOM 524 C CA . LEU A 1 73 ? -0.867 -6.274 2.074 1.00 88.19 73 LEU A CA 1
ATOM 525 C C . LEU A 1 73 ? -2.137 -6.831 2.713 1.00 88.19 73 LEU A C 1
ATOM 527 O O . LEU A 1 73 ? -3.219 -6.684 2.148 1.00 88.19 73 LEU A O 1
ATOM 531 N N . ASN A 1 74 ? -2.007 -7.438 3.889 1.00 89.69 74 ASN A N 1
ATOM 532 C CA . ASN A 1 74 ? -3.149 -7.871 4.685 1.00 89.69 74 ASN A CA 1
ATOM 533 C C . ASN A 1 74 ? -3.401 -6.826 5.769 1.00 89.69 74 ASN A C 1
ATOM 535 O O . ASN A 1 74 ? -2.581 -6.648 6.675 1.00 89.69 74 ASN A O 1
ATOM 539 N N . LEU A 1 75 ? -4.508 -6.100 5.625 1.00 87.88 75 LEU A N 1
ATOM 540 C CA . LEU A 1 75 ? -4.901 -5.013 6.511 1.00 87.88 75 LEU A CA 1
ATOM 541 C C . LEU A 1 75 ? -6.089 -5.439 7.370 1.00 87.88 75 LEU A C 1
ATOM 543 O O . LEU A 1 75 ? -7.036 -6.044 6.872 1.00 87.88 75 LEU A O 1
ATOM 547 N N . VAL A 1 76 ? -6.058 -5.048 8.639 1.00 89.19 76 VAL A N 1
ATOM 548 C CA . VAL A 1 76 ? -7.230 -5.069 9.517 1.00 89.19 76 VAL A CA 1
ATOM 549 C C . VAL A 1 76 ? -7.742 -3.652 9.623 1.00 89.19 76 VAL A C 1
ATOM 551 O O . VAL A 1 76 ? -7.028 -2.769 10.094 1.00 89.19 76 VAL A O 1
ATOM 554 N N . GLU A 1 77 ? -8.980 -3.436 9.195 1.00 86.19 77 GLU A N 1
ATOM 555 C CA . GLU A 1 77 ? -9.631 -2.132 9.246 1.00 86.19 77 GLU A CA 1
ATOM 556 C C . GLU A 1 77 ? -10.810 -2.141 10.227 1.00 86.19 77 GLU A C 1
ATOM 558 O O . GLU A 1 77 ? -11.494 -3.161 10.363 1.00 86.19 77 GLU A O 1
ATOM 563 N N . PRO A 1 78 ? -11.090 -1.017 10.909 1.00 86.31 78 PRO A N 1
ATOM 564 C CA . PRO A 1 78 ? -12.306 -0.890 11.697 1.00 86.31 78 PRO A CA 1
ATOM 565 C C . PRO A 1 78 ? -13.554 -1.011 10.822 1.00 86.31 78 PRO A C 1
ATOM 567 O O . PRO A 1 78 ? -13.604 -0.503 9.702 1.00 86.31 78 PRO A O 1
ATOM 570 N N . THR A 1 79 ? -14.604 -1.627 11.363 1.00 82.62 79 THR A N 1
ATOM 571 C CA . THR A 1 79 ? -15.895 -1.699 10.678 1.00 82.62 79 THR A CA 1
ATOM 572 C C . THR A 1 79 ? -16.471 -0.296 10.494 1.00 82.62 79 THR A C 1
ATOM 574 O O . THR A 1 79 ? -16.620 0.460 11.455 1.00 82.62 79 THR A O 1
ATOM 577 N N . ALA A 1 80 ? -16.829 0.040 9.258 1.00 80.69 80 ALA A N 1
ATOM 578 C CA . ALA A 1 80 ? -17.474 1.295 8.906 1.00 80.69 80 ALA A CA 1
ATOM 579 C C . ALA A 1 80 ? -18.680 1.028 7.993 1.00 80.69 80 ALA A C 1
ATOM 581 O O . ALA A 1 80 ? -18.660 0.073 7.215 1.00 80.69 80 ALA A O 1
ATOM 582 N N . PRO A 1 81 ? -19.739 1.852 8.062 1.00 78.44 81 PRO A N 1
ATOM 583 C CA . PRO A 1 81 ? -20.854 1.733 7.136 1.00 78.44 81 PRO A CA 1
ATOM 584 C C . PRO A 1 81 ? -20.417 2.119 5.717 1.00 78.44 81 PRO A C 1
ATOM 586 O O . PRO A 1 81 ? -19.839 3.184 5.500 1.00 78.44 81 PRO A O 1
ATOM 589 N N . GLY A 1 82 ? -20.757 1.277 4.741 1.00 77.88 82 GLY A N 1
ATOM 590 C CA . GLY A 1 82 ? -20.544 1.542 3.319 1.00 77.88 82 GLY A CA 1
ATOM 591 C C . GLY A 1 82 ? -19.651 0.516 2.626 1.00 77.88 82 GLY A C 1
ATOM 592 O O . GLY A 1 82 ? -18.972 -0.287 3.256 1.00 77.88 82 GLY A O 1
ATOM 593 N N . ALA A 1 83 ? -19.675 0.540 1.294 1.00 80.19 83 ALA A N 1
ATOM 594 C CA . ALA A 1 83 ? -18.817 -0.317 0.487 1.00 80.19 83 ALA A CA 1
ATOM 595 C C . ALA A 1 83 ? -17.357 0.141 0.586 1.00 80.19 83 ALA A C 1
ATOM 597 O O . ALA A 1 83 ? -17.076 1.342 0.499 1.00 80.19 83 ALA A O 1
ATOM 598 N N . ALA A 1 84 ? -16.443 -0.818 0.709 1.00 82.12 84 ALA A N 1
ATOM 599 C CA . ALA A 1 84 ? -15.016 -0.555 0.684 1.00 82.12 84 ALA A CA 1
ATOM 600 C C . ALA A 1 84 ? -14.586 -0.003 -0.689 1.00 82.12 84 ALA A C 1
ATOM 602 O O . ALA A 1 84 ? -15.121 -0.368 -1.741 1.00 82.12 84 ALA A O 1
ATOM 603 N N . ARG A 1 85 ? -13.650 0.948 -0.671 1.00 84.88 85 ARG A N 1
ATOM 604 C CA . ARG A 1 85 ? -13.189 1.690 -1.851 1.00 84.88 85 ARG A CA 1
ATOM 605 C C . ARG A 1 85 ? -11.681 1.844 -1.785 1.00 84.88 85 ARG A C 1
ATOM 607 O O . ARG A 1 85 ? -11.143 2.125 -0.723 1.00 84.88 85 ARG A O 1
ATOM 614 N N . VAL A 1 86 ? -11.030 1.754 -2.939 1.00 86.94 86 VAL A N 1
ATOM 615 C CA . VAL A 1 86 ? -9.592 2.001 -3.076 1.00 86.94 86 VAL A CA 1
ATOM 616 C C . VAL A 1 86 ? -9.412 3.076 -4.146 1.00 86.94 86 VAL A C 1
ATOM 618 O O . VAL A 1 86 ? -9.430 2.768 -5.340 1.00 86.94 86 VAL A O 1
ATOM 621 N N . PRO A 1 87 ? -9.347 4.360 -3.753 1.00 87.12 87 PRO A N 1
ATOM 622 C CA . PRO A 1 87 ? -9.046 5.426 -4.693 1.00 87.12 87 PRO A CA 1
ATOM 623 C C . PRO A 1 87 ? -7.605 5.282 -5.187 1.00 87.12 87 PRO A C 1
ATOM 625 O O . PRO A 1 87 ? -6.691 5.023 -4.408 1.00 87.12 87 PRO A O 1
ATOM 628 N N . VAL A 1 88 ? -7.405 5.473 -6.487 1.00 85.69 88 VAL A N 1
ATOM 629 C CA . VAL A 1 88 ? -6.095 5.373 -7.134 1.00 85.69 88 VAL A CA 1
ATOM 630 C C . VAL A 1 88 ? -5.724 6.751 -7.656 1.00 85.69 88 VAL A C 1
ATOM 632 O O . VAL A 1 88 ? -6.461 7.336 -8.451 1.00 85.69 88 VAL A O 1
ATOM 635 N N . GLN A 1 89 ? -4.586 7.278 -7.210 1.00 83.88 89 GLN A N 1
ATOM 636 C CA . GLN A 1 89 ? -4.040 8.508 -7.772 1.00 83.88 89 GLN A CA 1
ATOM 637 C C . GLN A 1 89 ? -3.537 8.254 -9.197 1.00 83.88 89 GLN A C 1
ATOM 639 O O . GLN A 1 89 ? -2.962 7.204 -9.480 1.00 83.88 89 GLN A O 1
ATOM 644 N N . ALA A 1 90 ? -3.738 9.225 -10.093 1.00 82.75 90 ALA A N 1
ATOM 645 C CA . ALA A 1 90 ? -3.260 9.135 -11.468 1.00 82.75 90 ALA A CA 1
ATOM 646 C C . ALA A 1 90 ? -1.759 8.802 -11.512 1.00 82.75 90 ALA A C 1
ATOM 648 O O . ALA A 1 90 ? -0.941 9.458 -10.860 1.00 82.75 90 ALA A O 1
ATOM 649 N N . LEU A 1 91 ? -1.414 7.768 -12.277 1.00 81.25 91 LEU A N 1
ATOM 650 C CA . LEU A 1 91 ? -0.049 7.273 -12.388 1.00 81.25 91 LEU A CA 1
ATOM 651 C C . LEU A 1 91 ? 0.755 8.150 -13.351 1.00 81.25 91 LEU A C 1
ATOM 653 O O . LEU A 1 91 ? 0.239 8.642 -14.350 1.00 81.25 91 LEU A O 1
ATOM 657 N N . ALA A 1 92 ? 2.047 8.325 -13.067 1.00 80.25 92 ALA A N 1
ATOM 658 C CA . ALA A 1 92 ? 2.937 9.134 -13.905 1.00 80.25 92 ALA A CA 1
ATOM 659 C C . ALA A 1 92 ? 3.192 8.526 -15.301 1.00 80.25 92 ALA A C 1
ATOM 661 O O . ALA A 1 92 ? 3.664 9.217 -16.202 1.00 80.25 92 ALA A O 1
ATOM 662 N N . LYS A 1 93 ? 2.924 7.226 -15.464 1.00 76.19 93 LYS A N 1
ATOM 663 C CA . LYS A 1 93 ? 2.977 6.471 -16.720 1.00 76.19 93 LYS A CA 1
ATOM 664 C C . LYS A 1 93 ? 1.809 5.491 -16.735 1.00 76.19 93 LYS A C 1
ATOM 666 O O . LYS A 1 93 ? 1.399 5.035 -15.668 1.00 76.19 93 LYS A O 1
ATOM 671 N N . ASP A 1 94 ? 1.341 5.124 -17.922 1.00 76.38 94 ASP A N 1
ATOM 672 C CA . ASP A 1 94 ? 0.315 4.093 -18.064 1.00 76.38 94 ASP A CA 1
ATOM 673 C C . ASP A 1 94 ? 0.812 2.766 -17.478 1.00 76.38 94 ASP A C 1
ATOM 675 O O . ASP A 1 94 ? 1.873 2.255 -17.848 1.00 76.38 94 ASP A O 1
ATOM 679 N N . GLN A 1 95 ? 0.049 2.221 -16.534 1.00 72.94 95 GLN A N 1
ATOM 680 C CA . GLN A 1 95 ? 0.286 0.918 -15.923 1.00 72.94 95 GLN A CA 1
ATOM 681 C C . GLN A 1 95 ? -1.060 0.221 -15.750 1.00 72.94 95 GLN A C 1
ATOM 683 O O . GLN A 1 95 ? -2.055 0.853 -15.389 1.00 72.94 95 GLN A O 1
ATOM 688 N N . ALA A 1 96 ? -1.098 -1.085 -16.009 1.00 75.19 96 ALA A N 1
ATOM 689 C CA . ALA A 1 96 ? -2.269 -1.884 -15.689 1.00 75.19 96 ALA A CA 1
ATOM 690 C C . ALA A 1 96 ? -2.382 -1.994 -14.164 1.00 75.19 96 ALA A C 1
ATOM 692 O O . ALA A 1 96 ? -1.460 -2.472 -13.506 1.00 75.19 96 ALA A O 1
ATOM 693 N N . LEU A 1 97 ? -3.512 -1.553 -13.613 1.00 74.88 97 LEU A N 1
ATOM 694 C CA . LEU A 1 97 ? -3.818 -1.689 -12.198 1.00 74.88 97 LEU A CA 1
ATOM 695 C C . LEU A 1 97 ? -5.113 -2.474 -12.035 1.00 74.88 97 LEU A C 1
ATOM 697 O O . LEU A 1 97 ? -6.158 -2.091 -12.560 1.00 74.88 97 LEU A O 1
ATOM 701 N N . VAL A 1 98 ? -5.036 -3.555 -11.266 1.00 79.19 98 VAL A N 1
ATOM 702 C CA . VAL A 1 98 ? -6.193 -4.351 -10.870 1.00 79.19 98 VAL A CA 1
ATOM 703 C C . VAL A 1 98 ? -6.390 -4.174 -9.373 1.00 79.19 98 VAL A C 1
ATOM 705 O O . VAL A 1 98 ? -5.525 -4.523 -8.578 1.00 79.19 98 VAL A O 1
ATOM 708 N N . VAL A 1 99 ? -7.542 -3.625 -8.997 1.00 77.19 99 VAL A N 1
ATOM 709 C CA . VAL A 1 99 ? -7.965 -3.478 -7.605 1.00 77.19 99 VAL A CA 1
ATOM 710 C C . VAL A 1 99 ? -9.166 -4.384 -7.384 1.00 77.19 99 VAL A C 1
ATOM 712 O O . VAL A 1 99 ? -10.172 -4.265 -8.083 1.00 77.19 99 VAL A O 1
ATOM 715 N N . GLN A 1 100 ? -9.075 -5.267 -6.394 1.00 76.50 100 GLN A N 1
ATOM 716 C CA . GLN A 1 100 ? -10.170 -6.137 -5.979 1.00 76.50 100 GLN A CA 1
ATOM 717 C C . GLN A 1 100 ? -10.495 -5.860 -4.517 1.00 76.50 100 GLN A C 1
ATOM 719 O O . GLN A 1 100 ? -9.608 -5.884 -3.668 1.00 76.50 100 GLN A O 1
ATOM 724 N N . VAL A 1 101 ? -11.766 -5.580 -4.233 1.00 73.44 101 VAL A N 1
ATOM 725 C CA . VAL A 1 101 ? -12.243 -5.290 -2.881 1.00 73.44 101 VAL A CA 1
ATOM 726 C C . VAL A 1 101 ? -13.454 -6.178 -2.600 1.00 73.44 101 VAL A C 1
ATOM 728 O O . VAL A 1 101 ? -14.398 -6.156 -3.396 1.00 73.44 101 VAL A O 1
ATOM 731 N N . PRO A 1 102 ? -13.450 -6.979 -1.522 1.00 71.31 102 PRO A N 1
ATOM 732 C CA . PRO A 1 102 ? -14.598 -7.804 -1.178 1.00 71.31 102 PRO A CA 1
ATOM 733 C C . PRO A 1 102 ? -15.787 -6.936 -0.746 1.00 71.31 102 PRO A C 1
ATOM 735 O O . PRO A 1 102 ? -15.626 -5.870 -0.150 1.00 71.31 102 PRO A O 1
ATOM 738 N N . THR A 1 103 ? -17.005 -7.403 -1.020 1.00 71.12 103 THR A N 1
ATOM 739 C CA . THR A 1 103 ? -18.214 -6.836 -0.414 1.00 71.12 103 THR A CA 1
ATOM 740 C C . THR A 1 103 ? -18.279 -7.253 1.049 1.00 71.12 103 THR A C 1
ATOM 742 O O . THR A 1 103 ? -18.500 -8.428 1.342 1.00 71.12 103 THR A O 1
ATOM 745 N N . CYS A 1 104 ? -18.087 -6.299 1.957 1.00 62.41 104 CYS A N 1
ATOM 746 C CA . CYS A 1 104 ? -18.346 -6.494 3.381 1.00 62.41 104 CYS A CA 1
ATOM 747 C C . CYS A 1 104 ? -19.866 -6.606 3.605 1.00 62.41 104 CYS A C 1
ATOM 749 O O . CYS A 1 104 ? -20.616 -5.782 3.074 1.00 62.41 104 CYS A O 1
ATOM 751 N N . GLY A 1 105 ? -20.304 -7.638 4.332 1.00 55.84 105 GLY A N 1
ATOM 752 C CA . GLY A 1 105 ? -21.705 -7.901 4.689 1.00 55.84 105 GLY A CA 1
ATOM 753 C C . GLY A 1 105 ? -21.986 -7.651 6.161 1.00 55.84 105 GLY A C 1
ATOM 754 O O . GLY A 1 105 ? -21.027 -7.756 6.958 1.00 55.84 105 GLY A O 1
#

Sequence (105 aa):
AGANNDSRTNRVLMTVYGTRGAGLESATLDGQPLPPGVVRGGQPVLRPGTEAGLPLWDLTLDLAPGVERVLVLNLVEPTAPGAARVPVQALAKDQALVVQVPTCG

Radius of gyration: 16.28 Å; chains: 1; bounding box: 49×28×44 Å

Foldseek 3Di:
DDPPPPPQWDKDKDKFWDDQPKDWPFKDKVNHTQDADDDDPPDWHWDWDADPRIIMTITIDIDGPPDDMDMDTDMDHDDDPDFDDGDDDDDPDDDDDDDDGDGDD